Protein AF-A0A6B1KJ51-F1 (afdb_monomer)

Sequence (92 aa):
MSVQHEQRIGQALQAVSEPTPAKVRKVLNDLGYIDERIHGLRQDGKFTRFYLDLRERGGRLCEEGLAAGVETDISACVASAVGPFTVAGPGE

Foldseek 3Di:
DVVVVQVVLQVQLLQDQQCALVNSVVSCVVVPQDPLQKADFDDDPSWTWIKGNPQDPLAFWMKIWIRRRNPIGIDIFGFHSDDDTDTPDDPD

Structure (mmCIF, N/CA/C/O backbone):
data_AF-A0A6B1KJ51-F1
#
_entry.id   AF-A0A6B1KJ51-F1
#
loop_
_atom_site.group_PDB
_atom_site.id
_atom_site.type_symbol
_atom_site.label_atom_id
_atom_site.label_alt_id
_atom_site.label_comp_id
_atom_site.label_asym_id
_atom_site.label_entity_id
_atom_site.label_seq_id
_atom_site.pdbx_PDB_ins_code
_atom_site.Cartn_x
_atom_site.Cartn_y
_atom_site.Cartn_z
_atom_site.occupancy
_atom_site.B_iso_or_equiv
_atom_site.auth_seq_id
_atom_site.auth_comp_id
_atom_site.auth_asym_id
_atom_site.auth_atom_id
_atom_site.pdbx_PDB_model_num
ATOM 1 N N . MET A 1 1 ? -4.331 11.006 -16.275 1.00 49.69 1 MET A N 1
ATOM 2 C CA . MET A 1 1 ? -4.982 9.717 -15.956 1.00 49.69 1 MET A CA 1
ATOM 3 C C . MET A 1 1 ? -4.463 9.124 -14.642 1.00 49.69 1 MET A C 1
ATOM 5 O O . MET A 1 1 ? -4.660 7.938 -14.439 1.00 49.69 1 MET A O 1
ATOM 9 N N . SER A 1 2 ? -3.845 9.919 -13.754 1.00 58.59 2 SER A N 1
ATOM 10 C CA . SER A 1 2 ? -3.413 9.430 -12.437 1.00 58.59 2 SER A CA 1
ATOM 11 C C . SER A 1 2 ? -4.611 9.330 -11.504 1.00 58.59 2 SER A C 1
ATOM 13 O O . SER A 1 2 ? -5.062 8.214 -11.341 1.00 58.59 2 SER A O 1
ATOM 15 N N . VAL A 1 3 ? -5.260 10.451 -11.137 1.00 64.44 3 VAL A N 1
ATOM 16 C CA . VAL A 1 3 ? -6.363 10.582 -10.140 1.00 64.44 3 VAL A CA 1
ATOM 17 C C . VAL A 1 3 ? -7.342 9.400 -10.011 1.00 64.44 3 VAL A C 1
ATOM 19 O O . VAL A 1 3 ? -7.822 9.102 -8.925 1.00 64.44 3 VAL A O 1
ATOM 22 N N . GLN A 1 4 ? -7.684 8.728 -11.111 1.00 84.50 4 GLN A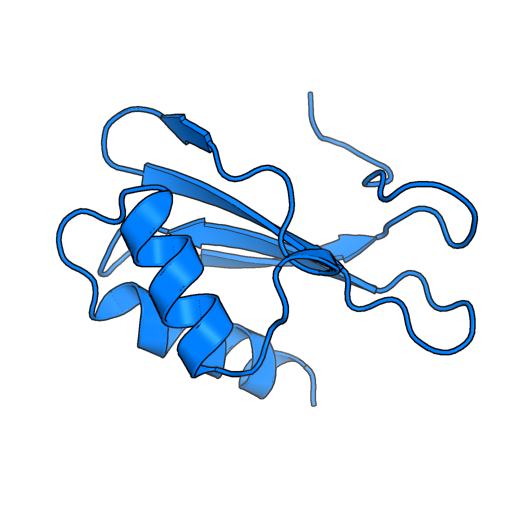 N 1
ATOM 23 C CA . GLN A 1 4 ? -8.609 7.597 -11.097 1.00 84.50 4 GLN A CA 1
ATOM 24 C C . GLN A 1 4 ? -8.023 6.326 -10.448 1.00 84.50 4 GLN A C 1
ATOM 26 O O . GLN A 1 4 ? -8.787 5.505 -9.942 1.00 84.50 4 GLN A O 1
ATOM 31 N N . HIS A 1 5 ? -6.698 6.155 -10.450 1.00 87.94 5 HIS A N 1
ATOM 32 C CA . HIS A 1 5 ? -6.013 5.032 -9.814 1.00 87.94 5 HIS A CA 1
ATOM 33 C C . HIS A 1 5 ? -5.947 5.211 -8.296 1.00 87.94 5 HIS A C 1
ATOM 35 O O . HIS A 1 5 ? -6.468 4.357 -7.574 1.00 87.94 5 HIS A O 1
ATOM 41 N N . GLU A 1 6 ? -5.437 6.353 -7.822 1.00 91.06 6 GLU A N 1
ATOM 42 C CA . GLU A 1 6 ? -5.393 6.702 -6.397 1.00 91.06 6 GLU A CA 1
ATOM 43 C C . GLU A 1 6 ? -6.806 6.646 -5.801 1.00 91.06 6 GLU A C 1
ATOM 45 O O . GLU A 1 6 ? -7.034 6.036 -4.755 1.00 91.06 6 GLU A O 1
ATOM 50 N N . GLN A 1 7 ? -7.796 7.199 -6.514 1.00 91.31 7 GLN A N 1
ATOM 51 C CA . GLN A 1 7 ? -9.190 7.200 -6.073 1.00 91.31 7 GLN A CA 1
ATOM 52 C C . GLN A 1 7 ? -9.773 5.785 -5.962 1.00 91.31 7 GLN A C 1
ATOM 54 O O . GLN A 1 7 ? -10.503 5.505 -5.012 1.00 91.31 7 GLN A O 1
ATOM 59 N N . ARG A 1 8 ? -9.447 4.874 -6.888 1.00 94.50 8 ARG A N 1
ATOM 60 C CA . ARG A 1 8 ? -9.897 3.476 -6.819 1.00 94.50 8 ARG A CA 1
ATOM 61 C C . ARG A 1 8 ? -9.363 2.781 -5.564 1.00 94.50 8 ARG A C 1
ATOM 63 O O . ARG A 1 8 ? -10.115 2.067 -4.901 1.00 94.50 8 ARG A O 1
ATOM 70 N N . ILE A 1 9 ? -8.083 2.973 -5.247 1.00 95.12 9 ILE A N 1
ATOM 71 C CA . ILE A 1 9 ? -7.457 2.384 -4.054 1.00 95.12 9 ILE A CA 1
ATOM 72 C C . ILE A 1 9 ? -8.060 3.005 -2.792 1.00 95.12 9 ILE A C 1
ATOM 74 O O . ILE A 1 9 ? -8.487 2.280 -1.891 1.00 95.12 9 ILE A O 1
ATOM 78 N N . GLY A 1 10 ? -8.161 4.336 -2.764 1.00 95.25 10 GLY A N 1
ATOM 79 C CA . GLY A 1 10 ? -8.748 5.087 -1.659 1.00 95.25 10 GLY A CA 1
ATOM 80 C C . GLY A 1 10 ? -10.167 4.621 -1.342 1.00 95.25 10 GLY A C 1
ATOM 81 O O . GLY A 1 10 ? -10.449 4.263 -0.204 1.00 95.25 10 GLY A O 1
ATOM 82 N N . GLN A 1 11 ? -11.042 4.516 -2.345 1.00 94.81 11 GLN A N 1
ATOM 83 C CA . GLN A 1 11 ? -12.426 4.058 -2.162 1.00 94.81 11 GLN A CA 1
ATOM 84 C C . GLN A 1 11 ? -12.519 2.638 -1.590 1.00 94.81 11 GLN A C 1
ATOM 86 O O . GLN A 1 11 ? -13.345 2.378 -0.714 1.00 94.81 11 GLN A O 1
ATOM 91 N N . ALA A 1 12 ? -11.669 1.718 -2.052 1.00 95.69 12 ALA A N 1
ATOM 92 C CA . ALA A 1 12 ? -11.660 0.350 -1.542 1.00 95.69 12 ALA A CA 1
ATOM 93 C C . ALA A 1 12 ? -11.238 0.295 -0.064 1.00 95.69 12 ALA A C 1
ATOM 95 O O . ALA A 1 12 ? -11.824 -0.442 0.729 1.00 95.69 12 ALA A O 1
ATOM 96 N N . LEU A 1 13 ? -10.249 1.104 0.323 1.00 96.38 13 LEU A N 1
ATOM 97 C CA . LEU A 1 13 ? -9.748 1.171 1.695 1.00 96.38 13 LEU A CA 1
ATOM 98 C C . LEU A 1 13 ? -10.666 1.969 2.632 1.00 96.38 13 LEU A C 1
ATOM 100 O O . LEU A 1 13 ? -10.760 1.633 3.812 1.00 96.38 13 LEU A O 1
ATOM 104 N N . GLN A 1 14 ? -11.403 2.959 2.122 1.00 95.75 14 GLN A N 1
ATOM 105 C CA . GLN A 1 14 ? -12.398 3.712 2.894 1.00 95.75 14 GLN A CA 1
ATOM 106 C C . GLN A 1 14 ? -13.532 2.830 3.425 1.00 95.75 14 GLN A C 1
ATOM 108 O O . GLN A 1 14 ? -14.075 3.104 4.495 1.00 95.75 14 GLN A O 1
ATOM 113 N N . ALA A 1 15 ? -13.850 1.740 2.723 1.00 93.06 15 ALA A N 1
ATOM 114 C CA . ALA A 1 15 ? -14.837 0.754 3.159 1.00 93.06 15 ALA A CA 1
ATOM 115 C C . ALA A 1 15 ? -14.341 -0.154 4.305 1.00 93.06 15 ALA A C 1
ATOM 117 O O . ALA A 1 15 ? -15.126 -0.916 4.873 1.00 93.06 15 ALA A O 1
ATOM 118 N N . VAL A 1 16 ? -13.054 -0.095 4.668 1.00 92.31 16 VAL A N 1
ATOM 119 C CA . VAL A 1 16 ? -12.465 -0.938 5.715 1.00 92.31 16 VAL A CA 1
ATOM 120 C C . VAL A 1 16 ? -12.556 -0.243 7.068 1.00 92.31 16 VAL A C 1
ATOM 122 O O . VAL A 1 16 ? -11.778 0.654 7.391 1.00 92.31 16 VAL A O 1
ATOM 125 N N . SER A 1 17 ? -13.465 -0.715 7.919 1.00 88.56 17 SER A N 1
ATOM 126 C CA . SER A 1 17 ? -13.469 -0.331 9.331 1.00 88.56 17 SER A CA 1
ATOM 127 C C . SER A 1 17 ? -12.244 -0.907 10.045 1.00 88.56 17 SER A C 1
ATOM 129 O O . SER A 1 17 ? -11.988 -2.115 9.973 1.00 88.56 17 SER A O 1
ATOM 131 N N . GLU A 1 18 ? -11.511 -0.042 10.751 1.00 90.81 18 GLU A N 1
ATOM 132 C CA . GLU A 1 18 ? -10.254 -0.358 11.446 1.00 90.81 18 GLU A CA 1
ATOM 133 C C . GLU A 1 18 ? -9.233 -1.035 10.517 1.00 90.81 18 GLU A C 1
ATOM 135 O O . GLU A 1 18 ? -9.113 -2.268 10.521 1.00 90.81 18 GLU A O 1
ATOM 140 N N . PRO A 1 19 ? -8.511 -0.253 9.701 1.00 94.50 19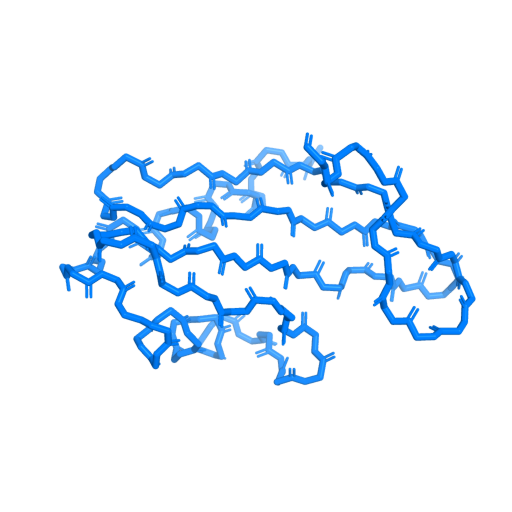 PRO A N 1
ATOM 141 C CA . PRO A 1 19 ? -7.633 -0.762 8.655 1.00 94.50 19 PRO A CA 1
ATOM 142 C C . PRO A 1 19 ? -6.344 -1.336 9.251 1.00 94.50 19 PRO A C 1
ATOM 144 O O . PRO A 1 19 ? -5.298 -0.703 9.211 1.00 94.50 19 PRO A O 1
ATOM 147 N N . THR A 1 20 ? -6.393 -2.542 9.818 1.00 96.88 20 THR A N 1
ATOM 148 C CA . THR A 1 20 ? -5.187 -3.250 10.279 1.00 96.88 20 THR A CA 1
ATOM 149 C C . THR A 1 20 ? -4.312 -3.671 9.089 1.00 96.88 20 THR A C 1
ATOM 151 O O . THR A 1 20 ? -4.838 -3.851 7.985 1.00 96.88 20 THR A O 1
ATOM 154 N N . PRO A 1 21 ? -3.003 -3.929 9.281 1.00 97.81 21 PRO A N 1
ATOM 155 C CA . PRO A 1 21 ? -2.107 -4.348 8.202 1.00 97.81 21 PRO A CA 1
ATOM 156 C C . PRO A 1 21 ? -2.615 -5.554 7.409 1.00 97.81 21 PRO A C 1
ATOM 158 O O . PRO A 1 21 ? -2.518 -5.583 6.185 1.00 97.81 21 PRO A O 1
ATOM 161 N N . ALA A 1 22 ? -3.224 -6.527 8.093 1.00 97.81 22 ALA A N 1
ATOM 162 C CA . ALA A 1 22 ? -3.806 -7.703 7.454 1.00 97.81 22 ALA A CA 1
ATOM 163 C C . ALA A 1 22 ? -5.029 -7.362 6.582 1.00 97.81 22 ALA A C 1
ATOM 165 O O . ALA A 1 22 ? -5.169 -7.900 5.485 1.00 97.81 22 ALA A O 1
ATOM 166 N N . LYS A 1 23 ? -5.906 -6.455 7.038 1.00 97.62 23 LYS A N 1
ATOM 167 C CA . LYS A 1 23 ? -7.084 -6.030 6.265 1.00 97.62 23 LYS A CA 1
ATOM 168 C C . LYS A 1 23 ? -6.690 -5.178 5.061 1.00 97.62 23 LYS A C 1
ATOM 170 O O . LYS A 1 23 ? -7.209 -5.410 3.975 1.00 97.62 23 LYS A O 1
ATOM 175 N N . VAL A 1 24 ? -5.750 -4.246 5.237 1.00 97.69 24 VAL A N 1
ATOM 176 C CA . VAL A 1 24 ? -5.220 -3.426 4.135 1.00 97.69 24 VAL A CA 1
ATOM 177 C C . VAL A 1 24 ? -4.577 -4.321 3.082 1.00 97.69 24 VAL A C 1
ATOM 179 O O . VAL A 1 24 ? -4.937 -4.236 1.912 1.00 97.69 24 VAL A O 1
ATOM 182 N N . ARG A 1 25 ? -3.710 -5.256 3.495 1.00 98.31 25 ARG A N 1
ATOM 183 C CA . ARG A 1 25 ? -3.115 -6.248 2.588 1.00 98.31 25 ARG A CA 1
ATOM 184 C C . ARG A 1 25 ? -4.170 -7.019 1.808 1.00 98.31 25 ARG A C 1
ATOM 186 O O . ARG A 1 25 ? -4.023 -7.187 0.603 1.00 98.31 25 ARG A O 1
ATOM 193 N N . LYS A 1 26 ? -5.216 -7.496 2.486 1.00 98.12 26 LYS A N 1
ATOM 194 C CA . LYS A 1 26 ? -6.294 -8.247 1.843 1.00 98.12 26 LYS A CA 1
ATOM 195 C C . LYS A 1 26 ? -6.981 -7.423 0.753 1.00 98.12 26 LYS A C 1
ATOM 197 O O . LYS A 1 26 ? -7.079 -7.899 -0.367 1.00 98.12 26 LYS A O 1
ATOM 202 N N . VAL A 1 27 ? -7.377 -6.186 1.054 1.00 97.94 27 VAL A N 1
ATOM 203 C CA . VAL A 1 27 ? -8.031 -5.308 0.069 1.00 97.94 27 VAL A CA 1
ATOM 204 C C . VAL A 1 27 ? -7.125 -5.016 -1.125 1.00 97.94 27 VAL A C 1
ATOM 206 O O . VAL A 1 27 ? -7.584 -5.060 -2.261 1.00 97.94 27 VAL A O 1
ATOM 209 N N . LEU A 1 28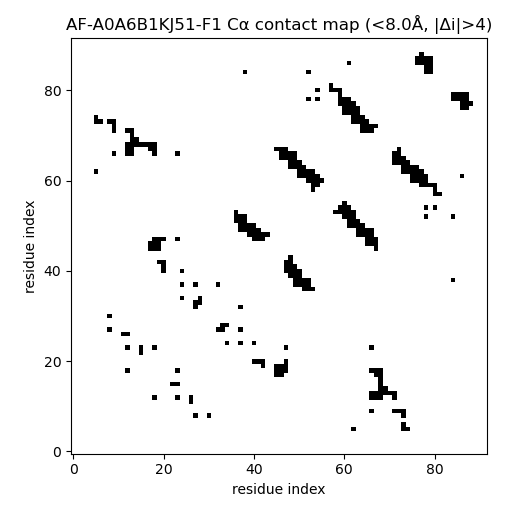 ? -5.836 -4.760 -0.896 1.00 98.06 28 LEU A N 1
ATOM 210 C CA . LEU A 1 28 ? -4.884 -4.539 -1.987 1.00 98.06 28 LEU A CA 1
ATOM 211 C C . LEU A 1 28 ? -4.724 -5.796 -2.864 1.00 98.06 28 LEU A C 1
ATOM 213 O O . LEU A 1 28 ? -4.745 -5.692 -4.089 1.00 98.06 28 LEU A O 1
ATOM 217 N N . ASN A 1 29 ? -4.666 -6.985 -2.262 1.00 98.25 29 ASN A N 1
ATOM 218 C CA . ASN A 1 29 ? -4.670 -8.243 -3.013 1.00 98.25 29 ASN A CA 1
ATOM 219 C C . ASN A 1 29 ? -5.970 -8.439 -3.811 1.00 98.25 29 ASN A C 1
ATOM 221 O O . ASN A 1 29 ? -5.910 -8.811 -4.982 1.00 98.25 29 ASN A O 1
ATOM 225 N N . ASP A 1 30 ? -7.133 -8.114 -3.237 1.00 97.31 30 ASP A N 1
ATOM 226 C CA . ASP A 1 30 ? -8.432 -8.185 -3.925 1.00 97.31 30 ASP A CA 1
ATOM 227 C C . ASP A 1 30 ? -8.510 -7.209 -5.123 1.00 97.31 30 ASP A C 1
ATOM 229 O O . ASP A 1 30 ? -9.214 -7.464 -6.100 1.00 97.31 30 ASP A O 1
ATOM 233 N N . LEU A 1 31 ? -7.749 -6.106 -5.091 1.00 96.19 31 LEU A N 1
ATOM 234 C CA . LEU A 1 31 ? -7.579 -5.187 -6.224 1.00 96.19 31 LEU A CA 1
ATOM 235 C C . LEU A 1 31 ? -6.563 -5.679 -7.273 1.00 96.19 31 LEU A C 1
ATOM 237 O O . LEU A 1 31 ? -6.473 -5.073 -8.345 1.00 96.19 31 LEU A O 1
ATOM 241 N N . GLY A 1 32 ? -5.827 -6.756 -6.994 1.00 96.31 32 GLY A N 1
ATOM 242 C CA . GLY A 1 32 ? -4.853 -7.370 -7.897 1.00 96.31 32 GLY A CA 1
ATOM 243 C C . GLY A 1 32 ? -3.392 -6.987 -7.644 1.00 96.31 32 GLY A C 1
ATOM 244 O O . GLY A 1 32 ? -2.540 -7.326 -8.465 1.00 96.31 32 GLY A O 1
ATOM 245 N N . TYR A 1 33 ? -3.074 -6.297 -6.542 1.00 96.38 33 TYR A N 1
ATOM 246 C CA . TYR A 1 33 ? -1.679 -6.096 -6.138 1.00 96.38 33 TYR A CA 1
ATOM 247 C C . TYR A 1 33 ? -1.164 -7.353 -5.444 1.00 96.38 33 TYR A C 1
ATOM 249 O O . TYR A 1 33 ? -1.657 -7.718 -4.384 1.00 96.38 33 TYR A O 1
ATOM 257 N N . ILE A 1 34 ? -0.159 -7.993 -6.033 1.00 96.62 34 ILE A N 1
ATOM 258 C CA . ILE A 1 34 ? 0.542 -9.118 -5.406 1.00 96.62 34 ILE A CA 1
ATOM 259 C C . ILE A 1 34 ? 1.372 -8.645 -4.207 1.00 96.62 34 ILE A C 1
ATOM 261 O O . ILE A 1 34 ? 1.806 -7.490 -4.168 1.00 96.62 34 ILE A O 1
ATOM 265 N N . ASP A 1 35 ? 1.633 -9.542 -3.255 1.00 96.31 35 ASP A N 1
ATOM 266 C CA . ASP A 1 35 ? 2.371 -9.228 -2.025 1.00 96.31 35 ASP A CA 1
ATOM 267 C C . ASP A 1 35 ? 3.750 -8.604 -2.295 1.00 96.31 35 ASP A C 1
ATOM 269 O O . ASP A 1 35 ? 4.173 -7.713 -1.562 1.00 96.31 35 ASP A O 1
ATOM 273 N N . GLU A 1 36 ? 4.429 -8.993 -3.377 1.00 94.88 36 GLU A N 1
ATOM 274 C CA . GLU A 1 36 ? 5.729 -8.437 -3.762 1.00 94.88 36 GLU A CA 1
ATOM 275 C C . GLU A 1 36 ? 5.682 -6.953 -4.130 1.00 94.88 36 GLU A C 1
ATOM 277 O O . GLU A 1 36 ? 6.731 -6.315 -4.125 1.00 94.88 36 GLU A O 1
ATOM 282 N N . ARG A 1 37 ? 4.501 -6.408 -4.450 1.00 96.00 37 ARG A N 1
ATOM 283 C CA . ARG A 1 37 ? 4.301 -4.976 -4.719 1.00 96.00 37 ARG A CA 1
ATOM 284 C C . ARG A 1 37 ? 3.799 -4.205 -3.499 1.00 96.00 37 ARG A C 1
ATOM 286 O O . ARG A 1 37 ? 3.671 -2.987 -3.583 1.00 96.00 37 ARG A O 1
ATOM 293 N N . ILE A 1 38 ? 3.497 -4.870 -2.384 1.00 97.50 38 ILE A N 1
ATOM 294 C CA . ILE A 1 38 ? 2.946 -4.238 -1.181 1.00 97.50 38 ILE A CA 1
ATOM 295 C C . ILE A 1 38 ? 4.041 -4.149 -0.117 1.0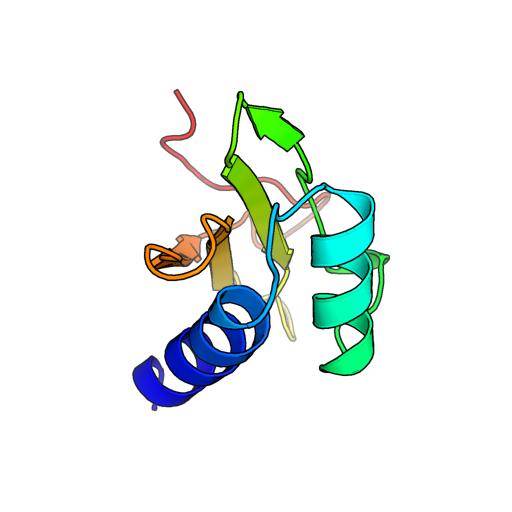0 97.50 38 ILE A C 1
ATOM 297 O O . ILE A 1 38 ? 4.472 -5.150 0.459 1.00 97.50 38 ILE A O 1
ATOM 301 N N . HIS A 1 39 ? 4.460 -2.930 0.210 1.00 96.88 39 HIS A N 1
ATOM 302 C CA . HIS A 1 39 ? 5.569 -2.682 1.128 1.00 96.88 39 HIS A CA 1
ATOM 303 C C . HIS A 1 39 ? 5.159 -1.833 2.328 1.00 96.88 39 HIS A C 1
ATOM 305 O O . HIS A 1 39 ? 4.153 -1.129 2.318 1.00 96.88 39 HIS A O 1
ATOM 311 N N . GLY A 1 40 ? 5.971 -1.893 3.386 1.00 95.12 40 GLY A N 1
ATOM 312 C CA . GLY A 1 40 ? 5.896 -0.947 4.502 1.00 95.12 40 GLY A CA 1
ATOM 313 C C . GLY A 1 40 ? 4.595 -0.964 5.305 1.00 95.12 40 GLY A C 1
ATOM 314 O O . GLY A 1 40 ? 4.338 0.005 6.008 1.00 95.12 40 GLY A O 1
ATOM 315 N N . LEU A 1 41 ? 3.795 -2.036 5.217 1.00 96.19 41 LEU A N 1
ATOM 316 C CA . LEU A 1 41 ? 2.565 -2.204 5.994 1.00 96.19 41 LEU A CA 1
ATOM 317 C C . LEU A 1 41 ? 2.854 -2.084 7.494 1.00 96.19 41 LEU A C 1
ATOM 319 O O . LEU A 1 41 ? 3.358 -3.020 8.120 1.00 96.19 41 LEU A O 1
ATOM 323 N N . ARG A 1 42 ? 2.517 -0.930 8.065 1.00 96.25 42 ARG A N 1
ATOM 324 C CA . ARG A 1 42 ? 2.773 -0.601 9.466 1.00 96.25 42 ARG A CA 1
ATOM 325 C C . ARG A 1 42 ? 1.568 0.106 10.053 1.00 96.25 42 ARG A C 1
ATOM 327 O O . ARG A 1 42 ? 1.079 1.080 9.490 1.00 96.25 42 ARG A O 1
ATOM 334 N N . GLN A 1 43 ? 1.115 -0.391 11.197 1.00 95.38 43 GLN A N 1
ATOM 335 C CA . GLN A 1 43 ? 0.032 0.228 11.943 1.00 95.38 43 GLN A CA 1
ATOM 336 C C . GLN A 1 43 ? 0.591 1.239 12.943 1.00 95.38 43 GLN A C 1
ATOM 338 O O . GLN A 1 43 ? 1.451 0.896 13.754 1.00 95.38 43 GLN A O 1
ATOM 343 N N . ASP A 1 44 ? 0.052 2.452 12.919 1.00 90.88 44 ASP A N 1
ATOM 344 C CA . ASP A 1 44 ? 0.314 3.509 13.891 1.00 90.88 44 ASP A CA 1
ATOM 345 C C . ASP 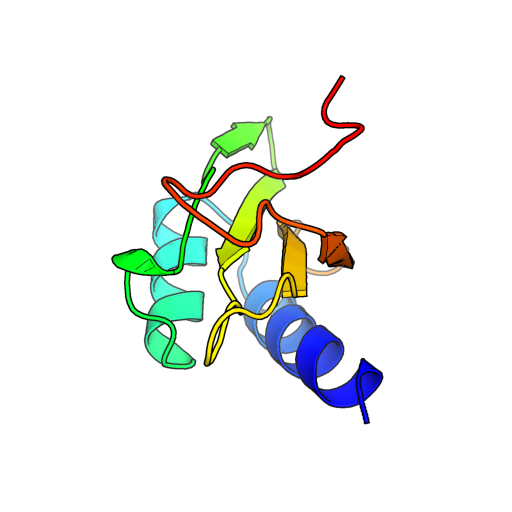A 1 44 ? -1.036 3.970 14.460 1.00 90.88 44 ASP A C 1
ATOM 347 O O . ASP A 1 44 ? -1.799 4.725 13.851 1.00 90.88 44 ASP A O 1
ATOM 351 N N . GLY A 1 45 ? -1.380 3.425 15.630 1.00 90.62 45 GLY A N 1
ATOM 352 C CA . GLY A 1 45 ? -2.686 3.623 16.254 1.00 90.62 45 GLY A CA 1
ATOM 353 C C . GLY A 1 45 ? -3.830 3.067 15.398 1.00 90.62 45 GLY A C 1
ATOM 354 O O . GLY A 1 45 ? -3.953 1.855 15.206 1.00 90.62 45 GLY A O 1
ATOM 355 N N . LYS A 1 46 ? -4.698 3.960 14.912 1.00 90.69 46 LYS A N 1
ATOM 356 C CA . LYS A 1 46 ? -5.887 3.612 14.111 1.00 90.69 46 LYS A CA 1
ATOM 357 C C . LYS A 1 46 ? -5.624 3.561 12.607 1.00 90.69 46 LYS A C 1
ATOM 359 O O . LYS A 1 46 ? -6.521 3.185 11.857 1.00 90.69 46 LYS A O 1
ATOM 364 N N . PHE A 1 47 ? -4.423 3.934 12.181 1.00 93.56 47 PHE A N 1
ATOM 365 C CA . PHE A 1 47 ? -4.079 4.080 10.776 1.00 93.56 47 PHE A CA 1
ATOM 366 C C . PHE A 1 47 ? -3.045 3.038 10.373 1.00 93.56 47 PHE A C 1
ATOM 368 O O . PHE A 1 47 ? -2.206 2.647 11.186 1.00 93.56 47 PHE A O 1
ATOM 375 N N . THR A 1 48 ? -3.077 2.618 9.112 1.00 97.69 48 THR A N 1
ATOM 376 C CA . THR A 1 48 ? -2.024 1.781 8.533 1.00 97.69 48 THR A CA 1
ATOM 377 C C . THR A 1 48 ? -1.396 2.491 7.354 1.00 97.69 48 THR A C 1
ATOM 379 O O . THR A 1 48 ? -2.077 2.846 6.394 1.00 97.69 48 THR A O 1
ATOM 382 N N . ARG A 1 49 ? -0.079 2.663 7.426 1.00 97.38 49 ARG A N 1
ATOM 383 C CA . ARG A 1 49 ? 0.749 3.144 6.323 1.00 97.38 49 ARG A CA 1
ATOM 384 C C . ARG A 1 49 ? 1.163 1.976 5.442 1.00 97.38 49 ARG A C 1
ATOM 386 O O . ARG A 1 49 ? 1.364 0.868 5.944 1.00 97.38 49 ARG A O 1
ATOM 393 N N . PHE A 1 50 ? 1.297 2.228 4.150 1.00 97.25 50 PHE A N 1
ATOM 394 C CA . PHE A 1 50 ? 1.809 1.268 3.180 1.00 97.25 50 PHE A CA 1
ATOM 395 C C . PHE A 1 50 ? 2.380 1.984 1.956 1.00 97.25 50 PHE A C 1
ATOM 397 O O . PHE A 1 50 ? 2.157 3.177 1.756 1.00 97.25 50 PHE A O 1
ATOM 404 N N . TYR A 1 51 ? 3.082 1.219 1.126 1.00 97.62 51 TYR A N 1
ATOM 405 C CA . TYR A 1 51 ? 3.539 1.646 -0.187 1.00 97.62 51 TYR A CA 1
ATOM 406 C C . TYR A 1 51 ? 3.195 0.597 -1.241 1.00 97.62 51 TYR A C 1
ATOM 408 O O . TYR A 1 51 ? 3.257 -0.605 -0.964 1.00 97.62 51 TYR A O 1
ATOM 416 N N . LEU A 1 52 ? 2.879 1.053 -2.450 1.00 97.12 52 LEU A N 1
ATOM 417 C CA . LEU A 1 52 ? 2.723 0.221 -3.638 1.00 97.12 52 LEU A CA 1
ATOM 418 C C . LEU A 1 52 ? 3.898 0.434 -4.589 1.00 97.12 52 LEU A C 1
ATOM 420 O O . LEU A 1 52 ? 4.158 1.553 -5.031 1.00 97.12 52 LEU A O 1
ATOM 424 N N . ASP A 1 53 ? 4.591 -0.650 -4.930 1.00 95.69 53 ASP A N 1
ATOM 425 C CA . ASP A 1 53 ? 5.603 -0.656 -5.983 1.00 95.69 53 ASP A CA 1
ATOM 426 C C . ASP A 1 53 ? 4.922 -0.736 -7.356 1.00 95.69 53 ASP A C 1
ATOM 428 O O . ASP A 1 53 ? 4.449 -1.793 -7.785 1.00 95.69 53 ASP A O 1
ATOM 432 N N . LEU A 1 54 ? 4.869 0.404 -8.047 1.00 93.75 54 LEU A N 1
ATOM 433 C CA . LEU A 1 54 ? 4.320 0.534 -9.397 1.00 93.75 54 LEU A CA 1
ATOM 434 C C . LEU A 1 54 ? 5.429 0.651 -10.453 1.00 93.75 54 LEU A C 1
ATOM 436 O O . LEU A 1 54 ? 5.192 1.119 -11.572 1.00 93.75 54 LEU A O 1
ATOM 440 N N . ARG A 1 55 ? 6.663 0.248 -10.125 1.00 92.88 55 ARG A N 1
ATOM 441 C CA . ARG A 1 55 ? 7.770 0.262 -11.081 1.00 92.88 55 ARG A CA 1
ATOM 442 C C . ARG A 1 55 ? 7.513 -0.776 -12.166 1.00 92.88 55 ARG A C 1
ATOM 444 O O . ARG A 1 55 ? 7.564 -1.983 -11.941 1.00 92.88 55 ARG A O 1
ATOM 451 N N . GLU A 1 56 ? 7.314 -0.300 -13.387 1.00 87.56 56 GLU A N 1
ATOM 452 C CA . GLU A 1 56 ? 7.234 -1.146 -14.576 1.00 87.56 56 GLU A CA 1
ATOM 453 C C . GLU A 1 56 ? 8.316 -0.747 -15.578 1.00 87.56 56 GLU A C 1
ATOM 455 O O . GLU A 1 56 ? 8.579 0.437 -15.779 1.00 87.56 56 GLU A O 1
ATOM 460 N N . ARG A 1 57 ? 8.968 -1.738 -16.205 1.00 84.06 57 ARG A 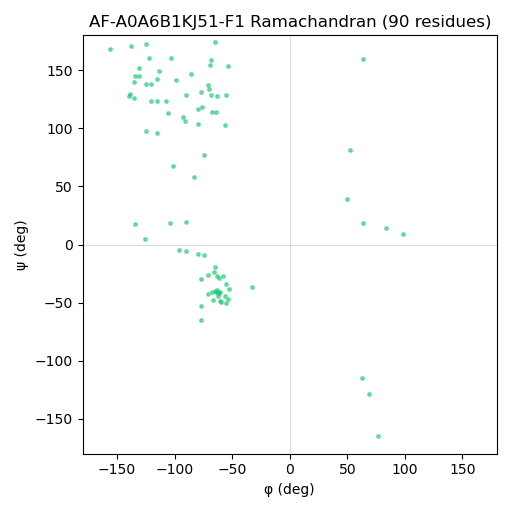N 1
ATOM 461 C CA . ARG A 1 57 ? 9.990 -1.540 -17.256 1.00 84.06 57 ARG A CA 1
ATOM 462 C C . ARG A 1 57 ? 11.090 -0.520 -16.889 1.00 84.06 57 ARG A C 1
ATOM 464 O O . ARG A 1 57 ? 11.514 0.260 -17.735 1.00 84.06 57 ARG A O 1
ATOM 471 N N . GLY A 1 58 ? 11.549 -0.525 -15.635 1.00 80.19 58 GLY A N 1
ATOM 472 C CA . GLY A 1 58 ? 12.565 0.418 -15.136 1.00 80.19 58 GLY A CA 1
ATOM 473 C C . GLY A 1 58 ? 12.012 1.779 -14.692 1.00 80.19 58 GLY A C 1
ATOM 474 O O . GLY A 1 58 ? 12.774 2.732 -14.528 1.00 80.19 58 GLY A O 1
ATOM 475 N N . GLY A 1 59 ? 10.693 1.886 -14.513 1.00 89.56 59 GLY A N 1
ATOM 476 C CA . GLY A 1 59 ? 10.036 3.051 -13.936 1.00 89.56 59 GLY A CA 1
ATOM 477 C C . GLY A 1 59 ? 10.400 3.295 -12.469 1.00 89.56 59 GLY A C 1
ATOM 478 O O . GLY A 1 59 ? 11.095 2.513 -11.825 1.00 89.56 59 GLY A O 1
ATOM 479 N N . ARG A 1 60 ? 9.904 4.416 -11.943 1.00 93.00 60 ARG A N 1
ATOM 480 C CA . ARG A 1 60 ? 10.136 4.872 -10.560 1.00 93.00 60 ARG A CA 1
ATOM 481 C C . ARG A 1 60 ? 8.849 5.154 -9.796 1.00 93.00 60 ARG A C 1
ATOM 483 O O . ARG A 1 60 ? 8.906 5.694 -8.701 1.00 93.00 60 ARG A O 1
ATOM 490 N N . LEU A 1 61 ? 7.703 4.874 -10.406 1.00 92.56 61 LEU A N 1
ATOM 491 C CA . LEU A 1 61 ? 6.423 5.215 -9.814 1.00 92.56 61 LEU A CA 1
ATOM 492 C C . LEU A 1 61 ? 6.168 4.320 -8.603 1.00 92.56 61 LEU A C 1
ATOM 494 O O . LEU A 1 61 ? 6.352 3.105 -8.670 1.00 92.56 61 LEU A O 1
ATOM 498 N N . CYS A 1 62 ? 5.735 4.935 -7.516 1.00 94.62 62 CYS A N 1
ATOM 499 C CA . CYS A 1 62 ? 5.115 4.256 -6.398 1.00 94.62 62 CYS A CA 1
ATOM 500 C C . CYS A 1 62 ? 3.921 5.070 -5.917 1.00 94.62 62 CYS A C 1
ATOM 502 O O . CYS A 1 62 ? 3.729 6.213 -6.337 1.00 94.62 62 CYS A O 1
ATOM 504 N N . GLU A 1 63 ? 3.140 4.482 -5.026 1.00 95.50 63 GLU A N 1
ATOM 505 C CA . GLU A 1 63 ? 2.144 5.214 -4.255 1.00 95.50 63 GLU A CA 1
ATOM 506 C C . GLU A 1 63 ? 2.382 4.977 -2.776 1.00 95.50 63 GLU A C 1
ATOM 508 O O . GLU A 1 63 ? 2.685 3.857 -2.359 1.00 95.50 63 GLU A O 1
ATOM 513 N N . GLU A 1 64 ? 2.261 6.036 -1.991 1.00 96.25 64 GLU A N 1
ATOM 5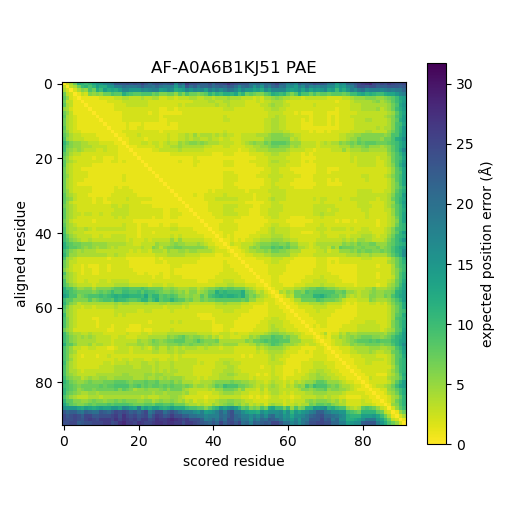14 C CA . GLU A 1 64 ? 2.165 5.962 -0.545 1.00 96.25 64 GLU A CA 1
ATOM 515 C C . GLU A 1 64 ? 0.699 6.060 -0.141 1.00 96.25 64 GLU A C 1
ATOM 517 O O . GLU A 1 64 ? -0.080 6.808 -0.737 1.00 96.25 64 GLU A O 1
ATOM 522 N N . GLY A 1 65 ? 0.317 5.286 0.868 1.00 95.94 65 GLY A N 1
ATOM 523 C CA . GLY A 1 65 ? -1.046 5.297 1.361 1.00 95.94 65 GLY A CA 1
ATOM 524 C C . GLY A 1 65 ? -1.120 5.321 2.874 1.00 95.94 65 GLY A C 1
ATOM 525 O O . GLY A 1 65 ? -0.377 4.622 3.570 1.00 95.94 65 GLY A O 1
ATOM 526 N N . LEU A 1 66 ? -2.069 6.104 3.378 1.00 96.75 66 LEU A N 1
ATOM 527 C CA . LEU A 1 66 ? -2.468 6.137 4.777 1.00 96.75 66 LEU A CA 1
ATOM 528 C C . LEU A 1 66 ? -3.915 5.659 4.873 1.00 96.75 66 LEU A C 1
ATOM 530 O O . LEU A 1 66 ? -4.851 6.432 4.699 1.00 96.75 66 LEU A O 1
ATOM 534 N N . ALA A 1 67 ? -4.109 4.374 5.160 1.00 96.56 67 ALA A N 1
ATOM 535 C CA . ALA A 1 67 ? -5.436 3.810 5.358 1.00 96.56 67 ALA A CA 1
ATOM 536 C C . ALA A 1 67 ? -5.977 4.216 6.734 1.00 96.56 67 ALA A C 1
ATOM 538 O O . ALA A 1 67 ? -5.415 3.842 7.768 1.00 96.56 67 ALA A O 1
ATOM 539 N N . ALA A 1 68 ? -7.088 4.951 6.732 1.00 92.94 68 ALA A N 1
ATOM 540 C CA . ALA A 1 68 ? -7.708 5.533 7.922 1.00 92.94 68 ALA A CA 1
ATOM 541 C C . ALA A 1 68 ? -9.232 5.335 7.978 1.00 92.94 68 ALA A C 1
ATOM 543 O O . ALA A 1 68 ? -9.940 6.036 8.698 1.00 92.94 68 ALA A O 1
ATOM 544 N N . GLY A 1 69 ? -9.760 4.390 7.195 1.00 89.19 69 GLY A N 1
ATOM 545 C CA . GLY A 1 69 ? -11.189 4.350 6.899 1.00 89.19 69 GLY A CA 1
ATOM 546 C C . GLY A 1 69 ? -11.546 5.544 6.016 1.00 89.19 69 GLY A C 1
ATOM 547 O O . GLY A 1 69 ? -10.872 5.778 5.014 1.00 89.19 69 GLY A O 1
ATOM 548 N N . VAL A 1 70 ? -12.566 6.320 6.381 1.00 87.19 70 VAL A N 1
ATOM 549 C CA . VAL A 1 70 ? -13.078 7.430 5.551 1.00 87.19 70 VAL A CA 1
ATOM 550 C C . VAL A 1 70 ? -12.030 8.499 5.207 1.00 87.19 70 VAL A C 1
ATOM 552 O O . VAL A 1 70 ? -12.124 9.106 4.147 1.00 87.19 70 VAL A O 1
ATOM 555 N N . GLU A 1 71 ? -11.009 8.681 6.046 1.00 88.25 71 GLU A N 1
ATOM 556 C CA . GLU A 1 71 ? -9.918 9.652 5.846 1.00 88.25 71 GLU A CA 1
ATOM 557 C C . GLU A 1 71 ? -8.720 9.067 5.076 1.00 88.25 71 GLU A C 1
ATOM 559 O O . GLU A 1 71 ? -7.608 9.574 5.180 1.00 88.25 71 GLU A O 1
ATOM 564 N N . THR A 1 72 ? -8.904 7.960 4.348 1.00 92.44 72 THR A N 1
ATOM 565 C CA . THR A 1 72 ? -7.798 7.344 3.601 1.00 92.44 72 THR A CA 1
ATOM 566 C C . THR A 1 72 ? -7.265 8.286 2.524 1.00 92.44 72 THR A C 1
ATOM 568 O O . THR A 1 72 ? -8.036 8.740 1.677 1.00 92.44 72 THR A O 1
ATOM 571 N N . ASP A 1 73 ? -5.949 8.496 2.532 1.00 94.00 73 ASP A N 1
ATOM 572 C CA . ASP A 1 73 ? -5.211 9.282 1.541 1.00 94.00 73 ASP A CA 1
ATOM 573 C C . ASP A 1 73 ? -4.250 8.388 0.754 1.00 94.00 73 ASP A C 1
ATOM 575 O O . ASP A 1 73 ? -3.663 7.457 1.318 1.00 94.00 73 ASP A O 1
ATOM 579 N N . ILE A 1 74 ? -4.121 8.667 -0.545 1.00 95.06 74 ILE A N 1
ATOM 580 C CA . ILE A 1 74 ? -3.218 7.986 -1.472 1.00 95.06 74 ILE A CA 1
ATOM 581 C C . ILE A 1 74 ? -2.532 9.055 -2.313 1.00 95.06 74 ILE A C 1
ATOM 583 O O . ILE A 1 74 ? -3.203 9.863 -2.958 1.00 95.06 74 ILE A O 1
ATOM 587 N N . SER A 1 75 ? -1.206 9.027 -2.330 1.00 93.19 75 SER A N 1
ATOM 588 C CA . SER A 1 75 ? -0.388 10.004 -3.038 1.00 93.19 75 SER A CA 1
ATOM 589 C C . SER A 1 75 ? 0.721 9.311 -3.824 1.00 93.19 75 SER A C 1
ATOM 591 O O . SER A 1 75 ? 1.270 8.293 -3.405 1.00 93.19 75 SER A O 1
ATOM 593 N N . ALA A 1 76 ? 1.066 9.859 -4.987 1.00 92.44 76 ALA A N 1
ATOM 594 C CA . ALA A 1 76 ? 2.172 9.342 -5.781 1.00 92.44 76 ALA A CA 1
ATOM 595 C C . ALA A 1 76 ? 3.517 9.649 -5.106 1.00 92.44 76 ALA A C 1
ATOM 597 O O . ALA A 1 76 ? 3.767 10.772 -4.670 1.00 92.44 76 ALA A O 1
ATOM 598 N N . CYS A 1 77 ? 4.413 8.668 -5.108 1.00 92.94 77 CYS A N 1
ATOM 599 C CA . CYS A 1 77 ? 5.788 8.801 -4.649 1.00 92.94 77 CYS A CA 1
ATOM 600 C C . CYS A 1 77 ? 6.784 8.363 -5.733 1.00 92.94 77 CYS A C 1
ATOM 602 O O . CYS A 1 77 ? 6.421 7.835 -6.792 1.00 92.94 77 CYS A O 1
ATOM 604 N N . VAL A 1 78 ? 8.073 8.593 -5.471 1.00 92.81 78 VAL A N 1
ATOM 605 C CA . VAL A 1 78 ? 9.169 8.166 -6.348 1.00 92.81 78 VAL A CA 1
ATOM 606 C C . VAL A 1 78 ? 10.030 7.144 -5.617 1.00 92.81 78 VAL A C 1
ATOM 608 O O . VAL A 1 78 ? 10.577 7.426 -4.555 1.00 92.81 78 VAL A O 1
ATOM 611 N N . ALA A 1 79 ? 10.190 5.966 -6.209 1.00 93.31 79 ALA A N 1
ATOM 612 C CA . ALA A 1 79 ? 11.069 4.910 -5.730 1.00 93.31 79 ALA A CA 1
ATOM 613 C C . ALA A 1 79 ? 12.366 4.832 -6.549 1.00 93.31 79 ALA A C 1
ATOM 615 O O . ALA A 1 79 ? 12.448 5.283 -7.698 1.00 93.31 79 ALA A O 1
ATOM 616 N N . SER A 1 80 ? 13.389 4.206 -5.971 1.00 91.69 80 SER A N 1
ATOM 617 C CA . SER A 1 80 ? 14.607 3.832 -6.691 1.00 91.69 80 SER A CA 1
ATOM 618 C C . SER A 1 80 ? 14.269 2.967 -7.912 1.00 91.69 80 SER A C 1
ATOM 620 O O . SER A 1 80 ? 13.581 1.954 -7.797 1.00 91.69 80 SER A O 1
ATOM 622 N N . ALA A 1 81 ? 14.779 3.338 -9.092 1.00 88.12 81 ALA A N 1
ATOM 623 C CA . ALA A 1 81 ? 14.501 2.622 -10.349 1.00 88.12 81 ALA A CA 1
ATOM 624 C C . ALA A 1 81 ? 15.073 1.194 -10.375 1.00 88.12 81 ALA A C 1
ATOM 626 O O . ALA A 1 81 ? 14.619 0.343 -11.135 1.00 88.12 81 ALA A O 1
ATOM 627 N N . VAL A 1 82 ? 16.107 0.951 -9.570 1.00 84.88 82 VAL A N 1
ATOM 628 C CA . VAL A 1 82 ? 16.882 -0.288 -9.547 1.00 84.88 82 VAL A CA 1
ATOM 629 C C . VAL A 1 82 ? 17.022 -0.797 -8.121 1.00 84.88 82 VAL A C 1
ATOM 631 O O . VAL A 1 82 ? 17.044 -0.015 -7.173 1.00 84.88 82 VAL A O 1
ATOM 634 N N . GLY A 1 83 ? 17.158 -2.115 -7.987 1.00 87.44 83 GLY A N 1
ATOM 635 C CA . GLY A 1 83 ? 17.353 -2.765 -6.696 1.00 87.44 83 GLY A CA 1
ATOM 636 C C . GLY A 1 83 ? 16.072 -2.880 -5.855 1.00 87.44 83 GLY A C 1
ATOM 637 O O . GLY A 1 83 ? 14.960 -2.743 -6.387 1.00 87.44 83 GLY A O 1
ATOM 638 N N . PRO A 1 84 ? 16.226 -3.180 -4.549 1.00 90.69 84 PRO A N 1
ATOM 639 C CA . PRO A 1 84 ? 15.113 -3.312 -3.613 1.00 90.69 84 PRO A CA 1
ATOM 640 C C . PRO A 1 84 ? 14.209 -2.080 -3.608 1.00 90.69 84 PRO A C 1
ATOM 642 O O . PRO A 1 84 ? 14.657 -0.971 -3.897 1.00 90.69 84 PRO A O 1
ATOM 645 N N . PHE A 1 85 ? 12.939 -2.274 -3.254 1.00 92.69 85 PHE A N 1
ATOM 646 C CA . PHE A 1 85 ? 12.006 -1.163 -3.128 1.00 92.69 85 PHE A CA 1
ATOM 647 C C . PHE A 1 85 ? 12.444 -0.220 -1.999 1.00 92.69 85 PHE A C 1
ATOM 649 O O . PHE A 1 85 ? 12.454 -0.592 -0.825 1.00 92.69 85 PHE A O 1
ATOM 656 N N . THR A 1 86 ? 12.812 1.002 -2.372 1.00 91.12 86 THR A N 1
ATOM 657 C CA . THR A 1 86 ? 13.144 2.100 -1.463 1.00 91.12 86 THR A CA 1
ATOM 658 C C . THR A 1 86 ? 12.560 3.389 -2.018 1.00 91.12 86 THR A C 1
ATOM 660 O O . THR A 1 86 ? 12.777 3.728 -3.184 1.00 91.12 86 THR A O 1
ATOM 663 N N . VAL A 1 87 ? 11.801 4.100 -1.188 1.00 86.75 87 VAL A N 1
ATOM 664 C CA . VAL A 1 87 ? 11.231 5.402 -1.544 1.00 86.75 87 VAL A CA 1
ATOM 665 C C . VAL A 1 87 ? 12.327 6.457 -1.444 1.00 86.75 87 VAL A C 1
ATOM 667 O O . VAL A 1 87 ? 13.045 6.526 -0.447 1.00 86.75 87 VAL A O 1
ATOM 670 N N . ALA A 1 88 ? 12.469 7.280 -2.476 1.00 72.25 88 ALA A N 1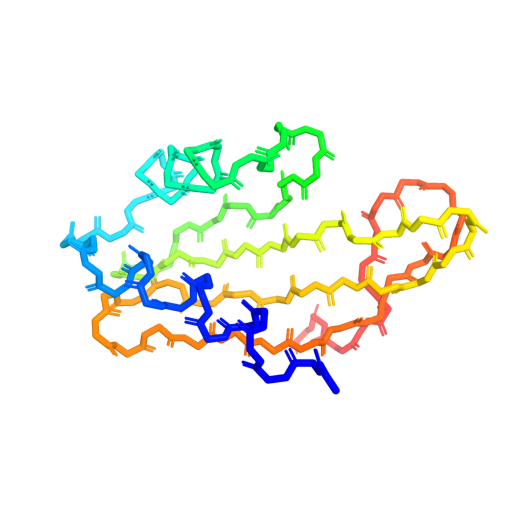
ATOM 671 C CA . ALA A 1 88 ? 13.449 8.356 -2.543 1.00 72.25 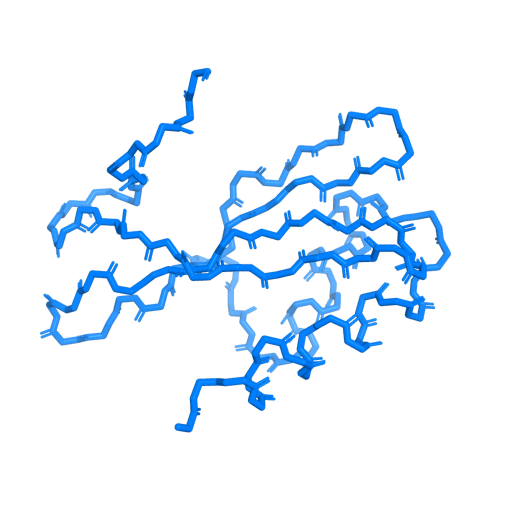88 ALA A CA 1
ATOM 672 C C . ALA A 1 88 ? 12.938 9.632 -1.832 1.00 72.25 88 ALA A C 1
ATOM 674 O O . ALA A 1 88 ? 12.854 10.677 -2.458 1.00 72.25 88 ALA A O 1
ATOM 675 N N . GLY A 1 89 ? 12.610 9.527 -0.536 1.00 62.16 89 GLY A N 1
ATOM 676 C CA . GLY A 1 89 ? 12.373 10.622 0.431 1.00 62.16 89 GLY A CA 1
ATOM 677 C C . GLY A 1 89 ? 11.194 11.609 0.209 1.00 62.16 89 GLY A C 1
ATOM 678 O O . GLY A 1 89 ? 10.732 11.769 -0.918 1.00 62.16 89 GLY A O 1
ATOM 679 N N . PRO A 1 90 ? 10.735 12.323 1.271 1.00 44.34 90 PRO A N 1
ATOM 680 C CA . PRO A 1 90 ? 11.151 12.204 2.667 1.00 44.34 90 PRO A CA 1
ATOM 681 C C . PRO A 1 90 ? 10.244 11.223 3.427 1.00 44.34 90 PRO A C 1
ATOM 683 O O . PRO A 1 90 ? 9.083 11.497 3.708 1.00 44.34 90 PRO A O 1
ATOM 686 N N . GLY A 1 91 ? 10.814 10.072 3.774 1.00 46.44 91 GLY A N 1
ATOM 687 C CA . GLY A 1 91 ? 10.380 9.279 4.916 1.00 46.44 91 GLY A CA 1
ATOM 688 C C . GLY A 1 91 ? 11.350 9.533 6.066 1.00 46.44 91 GLY A C 1
ATOM 689 O O . GLY A 1 91 ? 12.125 8.640 6.392 1.00 46.44 91 GLY A O 1
ATOM 690 N N . GLU A 1 92 ? 11.333 10.759 6.596 1.00 34.03 92 GLU A N 1
ATOM 691 C CA . GLU A 1 92 ? 11.840 11.180 7.914 1.00 34.03 92 GLU A CA 1
ATOM 692 C C . GLU A 1 92 ? 10.865 12.202 8.507 1.00 34.03 92 GLU A C 1
ATOM 694 O O . GLU A 1 92 ? 10.467 13.128 7.760 1.00 34.03 92 GLU A O 1
#

Mean predicted aligned error: 4.5 Å

pLDDT: mean 90.15, std 12.25, range [34.03, 98.31]

Solvent-accessible surface area (backbone atoms only — not comparable to full-atom values): 5137 Å² total; per-residue (Å²): 133,59,72,67,55,45,48,53,53,28,56,62,42,31,72,32,79,74,26,42,48,69,55,47,50,48,54,43,41,76,74,68,48,55,70,93,34,58,40,74,68,40,69,60,90,70,28,14,38,34,34,38,64,58,56,54,99,68,32,33,44,24,34,40,34,41,34,47,14,83,70,33,46,57,45,83,43,51,32,50,55,62,80,71,96,44,72,68,67,87,90,122

Nearest PDB structures (foldseek):
  3hi2-assembly2_D  TM=5.823E-01  e=6.347E+00  Escherichia coli K-12
  1epb-assembly1_A  TM=5.198E-01  e=6.763E+00  Rattus norvegicus

Secondary structure (DSSP, 8-state):
--THHHHHHHHHHHT-SS--HHHHHHHHHHTT--GGGEEEEEEETTEEEEEEE---TT--EEEEEEEBTBT-EEEEEEB-SSSS--B-S---

Radius of gyration: 12.46 Å; Cα contacts (8 Å, |Δi|>4): 172; chains: 1; bounding box: 32×21×34 Å